Protein AF-A0A6G3MGX3-F1 (afdb_monomer_lite)

Sequence (139 aa):
MMELLVQVIFKYLIIVVGIIGSMQALEALKISLQLDGVMSKRMLLFDGLTFRTRTIALRSKQTDCYSCSRHFNISELSFQPTACERQYSNISLINSISVHKYLKFLTEKTPHVLIDVRVHPQYNTAQFEHSISLLLIFI

Radius of gyration: 23.62 Å; chains: 1; bounding box: 57×50×52 Å

pLDDT: mean 82.28, std 15.96, range [41.19, 98.12]

Organism: Henneguya salminicola (NCBI:txid69463)

Foldseek 3Di:
DVVVVVVVVVVLVVVVVVVVVVVVVVLVVCVVVVHPDRLPQWDWDADSVVRDIDIDGHDDDDCPDQPPHPPHDPVPPDPPPPPVPPVPPPPPPVDDDDPVVVVVCVVVVPDDAAEDQDDPVVCVVDHDPRYDYDHPPDD

InterPro domains:
  IPR035985 Ubiquitin-activating enzyme-like [SSF69572] (6-136)

Structure (mmCIF, N/CA/C/O backbone):
data_AF-A0A6G3MGX3-F1
#
_entry.id   AF-A0A6G3MGX3-F1
#
loop_
_atom_site.group_PDB
_atom_site.id
_atom_site.type_symbol
_atom_site.label_atom_id
_atom_site.label_alt_id
_atom_site.label_comp_id
_atom_site.label_asym_id
_atom_site.label_entity_id
_atom_site.label_seq_id
_atom_site.pdbx_PDB_ins_code
_atom_site.Cartn_x
_atom_site.Cartn_y
_atom_site.Cartn_z
_atom_site.occupancy
_atom_site.B_iso_or_equiv
_atom_site.auth_seq_id
_atom_site.auth_comp_id
_atom_site.auth_asym_id
_atom_site.auth_atom_id
_atom_site.pdbx_PDB_model_num
ATOM 1 N N . MET A 1 1 ? -15.567 -27.259 9.288 1.00 58.06 1 MET A N 1
ATOM 2 C CA . MET A 1 1 ? -15.223 -27.183 7.846 1.00 58.06 1 MET A CA 1
ATOM 3 C C . MET A 1 1 ? -14.897 -25.751 7.426 1.00 58.06 1 MET A C 1
ATOM 5 O O . MET A 1 1 ? -13.826 -25.536 6.880 1.00 58.06 1 MET A O 1
ATOM 9 N N . MET A 1 2 ? -15.755 -24.774 7.747 1.00 58.59 2 MET A N 1
ATOM 10 C CA . MET A 1 2 ? -15.543 -23.357 7.409 1.00 58.59 2 MET A CA 1
ATOM 11 C C . MET A 1 2 ? -14.299 -22.739 8.079 1.00 58.59 2 MET A C 1
ATOM 13 O O . MET A 1 2 ? -13.534 -22.057 7.410 1.00 58.59 2 MET A O 1
ATOM 17 N N . GLU A 1 3 ? -14.011 -23.062 9.345 1.00 64.69 3 GLU A N 1
ATOM 18 C CA . GLU A 1 3 ? -12.796 -22.560 10.017 1.00 64.69 3 GLU A CA 1
ATOM 19 C C . GLU A 1 3 ? -11.490 -23.071 9.402 1.00 64.69 3 GLU A C 1
ATOM 21 O O . GLU A 1 3 ? -10.539 -22.311 9.238 1.00 64.69 3 GLU A O 1
ATOM 26 N N . LEU A 1 4 ? -11.449 -24.346 9.007 1.00 64.94 4 LEU A N 1
ATOM 27 C CA . LEU A 1 4 ? -10.277 -24.929 8.357 1.00 64.94 4 LEU A CA 1
ATOM 28 C C . LEU A 1 4 ? -10.036 -24.275 6.988 1.00 64.94 4 LEU A C 1
ATOM 30 O O . LEU A 1 4 ? -8.898 -23.998 6.626 1.00 64.94 4 LEU A O 1
ATOM 34 N N . LEU A 1 5 ? -11.113 -23.973 6.254 1.00 65.94 5 LEU A N 1
ATOM 35 C CA . LEU A 1 5 ? -11.051 -23.267 4.977 1.00 65.94 5 LEU A CA 1
ATOM 36 C C . LEU A 1 5 ? -10.483 -21.851 5.154 1.00 65.94 5 LEU A C 1
ATOM 38 O O . LEU A 1 5 ? -9.564 -21.468 4.436 1.00 65.94 5 LEU A O 1
ATOM 42 N N . VAL A 1 6 ? -10.969 -21.102 6.149 1.00 69.19 6 VAL A N 1
ATOM 43 C CA . VAL A 1 6 ? -10.470 -19.756 6.473 1.00 69.19 6 VAL A CA 1
ATOM 44 C C . VAL A 1 6 ? -8.993 -19.806 6.876 1.00 69.19 6 VAL A C 1
ATOM 46 O O . VAL A 1 6 ? -8.189 -19.041 6.349 1.00 69.19 6 VAL A O 1
ATOM 49 N N . GLN A 1 7 ? -8.593 -20.754 7.726 1.00 64.62 7 GLN A N 1
ATOM 50 C CA . GLN A 1 7 ? -7.190 -20.926 8.120 1.00 64.62 7 GLN A CA 1
ATOM 51 C C . GLN A 1 7 ? -6.273 -21.257 6.933 1.00 64.62 7 GLN A C 1
ATOM 53 O O . GLN A 1 7 ? -5.152 -20.750 6.859 1.00 64.62 7 GLN A O 1
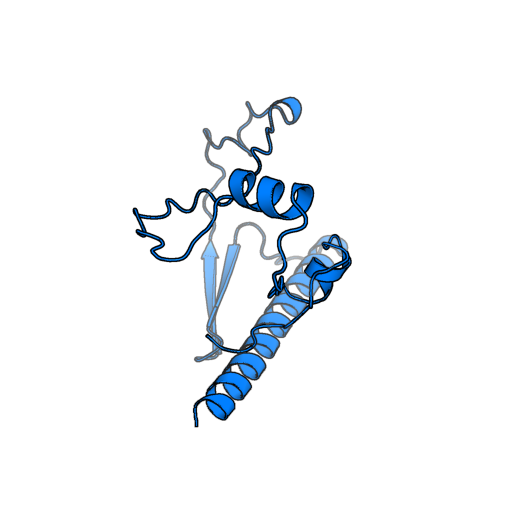ATOM 58 N N . VAL A 1 8 ? -6.731 -22.092 5.997 1.00 67.19 8 VAL A N 1
ATOM 59 C CA . VAL A 1 8 ? -5.977 -22.429 4.780 1.00 67.19 8 VAL A CA 1
ATOM 60 C C . VAL A 1 8 ? -5.868 -21.218 3.851 1.00 67.19 8 VAL A C 1
ATOM 62 O O . VAL A 1 8 ? -4.773 -20.933 3.366 1.00 67.19 8 VAL A O 1
ATOM 65 N N . ILE A 1 9 ? -6.952 -20.460 3.660 1.00 72.12 9 ILE A N 1
ATOM 66 C CA . ILE A 1 9 ? -6.965 -19.244 2.832 1.00 72.12 9 ILE A CA 1
ATOM 67 C C . ILE A 1 9 ? -6.008 -18.186 3.396 1.00 72.12 9 ILE A C 1
ATOM 69 O O . ILE A 1 9 ? -5.188 -17.647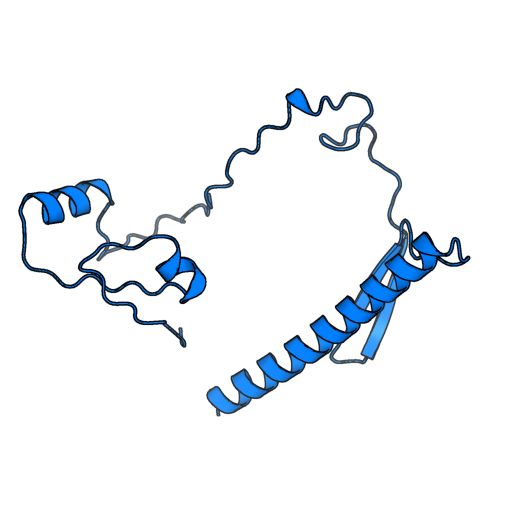 2.652 1.00 72.12 9 ILE A O 1
ATOM 73 N N . PHE A 1 10 ? -6.052 -17.922 4.707 1.00 72.75 10 PHE A N 1
ATOM 74 C CA . PHE A 1 10 ? -5.149 -16.956 5.342 1.00 72.75 10 PHE A CA 1
ATOM 75 C C . PHE A 1 10 ? -3.680 -17.370 5.216 1.00 72.75 10 PHE A C 1
ATOM 77 O O . PHE A 1 10 ? -2.840 -16.533 4.888 1.00 72.75 10 PHE A O 1
ATOM 84 N N . LYS A 1 11 ? -3.357 -18.659 5.396 1.00 71.69 11 LYS A N 1
ATOM 85 C CA . LYS A 1 11 ? -1.993 -19.169 5.171 1.00 71.69 11 LYS A CA 1
ATOM 86 C C . LYS A 1 11 ? -1.531 -18.946 3.733 1.00 71.69 11 LYS A C 1
ATOM 88 O O . LYS A 1 11 ? -0.401 -18.518 3.518 1.00 71.69 11 LYS A O 1
ATOM 93 N N . TYR A 1 12 ? -2.403 -19.197 2.760 1.00 75.12 12 TYR A N 1
ATOM 94 C CA . TYR A 1 12 ? -2.078 -19.022 1.347 1.00 75.12 12 TYR A CA 1
ATOM 95 C C . TYR A 1 12 ? -1.825 -17.550 0.995 1.00 75.12 12 TYR A C 1
ATOM 97 O O . TYR A 1 12 ? -0.855 -17.229 0.309 1.00 75.12 12 TYR A O 1
ATOM 105 N N . LEU A 1 13 ? -2.649 -16.642 1.525 1.00 79.88 13 LEU A N 1
ATOM 106 C CA . LEU A 1 13 ? -2.515 -15.206 1.286 1.00 79.88 13 LEU A CA 1
ATOM 107 C C . LEU A 1 13 ? -1.210 -14.643 1.866 1.00 79.88 13 LEU A C 1
ATOM 109 O O . LEU A 1 13 ? -0.531 -13.876 1.186 1.00 79.88 13 LEU A O 1
ATOM 113 N N . ILE A 1 14 ? -0.824 -15.055 3.079 1.00 86.56 14 ILE A N 1
ATOM 114 C CA . ILE A 1 14 ? 0.436 -14.624 3.712 1.00 86.56 14 ILE A CA 1
ATOM 115 C C . ILE A 1 14 ? 1.639 -14.984 2.832 1.00 86.56 14 ILE A C 1
ATOM 117 O O . ILE A 1 14 ? 2.535 -14.162 2.646 1.00 86.56 14 ILE A O 1
ATOM 121 N N . ILE A 1 15 ? 1.644 -16.186 2.251 1.00 88.75 15 ILE A N 1
ATOM 122 C CA . ILE A 1 15 ? 2.733 -16.646 1.382 1.00 88.75 15 ILE A CA 1
ATOM 123 C C . ILE A 1 15 ? 2.802 -15.798 0.110 1.00 88.75 15 ILE A C 1
ATOM 125 O O . ILE A 1 15 ? 3.875 -15.316 -0.247 1.00 88.75 15 ILE A O 1
ATOM 129 N N . VAL A 1 16 ? 1.664 -15.572 -0.554 1.00 91.69 16 VAL A N 1
ATOM 130 C CA . VAL A 1 16 ? 1.608 -14.758 -1.779 1.00 91.69 16 VAL A CA 1
ATOM 131 C C . VAL A 1 16 ? 2.094 -13.332 -1.509 1.00 91.69 16 VAL A C 1
ATOM 133 O O . VAL A 1 16 ? 2.917 -12.817 -2.264 1.00 91.69 16 VAL A O 1
ATOM 136 N N . VAL A 1 17 ? 1.653 -12.712 -0.412 1.00 92.50 17 VAL A N 1
ATOM 137 C CA . VAL A 1 17 ? 2.109 -11.369 -0.019 1.00 92.50 17 VAL A CA 1
ATOM 138 C C . VAL A 1 17 ? 3.613 -11.360 0.273 1.00 92.50 17 VAL A C 1
ATOM 140 O O . VAL A 1 17 ? 4.305 -10.440 -0.161 1.00 92.50 17 VAL A O 1
ATOM 143 N N . GLY A 1 18 ? 4.143 -12.397 0.930 1.00 93.69 18 GLY A N 1
ATOM 144 C CA . GLY A 1 18 ? 5.580 -12.553 1.170 1.00 93.69 18 GLY A CA 1
ATOM 145 C C . GLY A 1 18 ? 6.398 -12.618 -0.122 1.00 93.69 18 GLY A C 1
ATOM 146 O O . GLY A 1 18 ? 7.386 -11.900 -0.256 1.00 93.69 18 GLY A O 1
ATOM 147 N N . ILE A 1 19 ? 5.949 -13.405 -1.106 1.00 95.19 19 ILE A N 1
ATOM 148 C CA . ILE A 1 19 ? 6.589 -13.509 -2.428 1.00 95.19 19 ILE A CA 1
ATOM 149 C C . ILE A 1 19 ? 6.633 -12.140 -3.118 1.00 95.19 19 ILE A C 1
ATOM 151 O O . ILE A 1 19 ? 7.691 -11.721 -3.593 1.00 95.19 19 ILE A O 1
ATOM 155 N N . ILE A 1 20 ? 5.508 -11.418 -3.142 1.00 95.75 20 ILE A N 1
ATOM 156 C CA . ILE A 1 20 ? 5.438 -10.078 -3.741 1.00 95.75 20 ILE A CA 1
ATOM 157 C C . ILE A 1 20 ? 6.361 -9.097 -3.008 1.00 95.75 20 ILE A C 1
ATOM 159 O O . ILE A 1 20 ? 7.086 -8.347 -3.661 1.00 95.75 20 ILE A O 1
ATOM 163 N N . GLY A 1 21 ? 6.399 -9.134 -1.674 1.00 96.50 21 GLY A N 1
ATOM 164 C CA . GLY A 1 21 ? 7.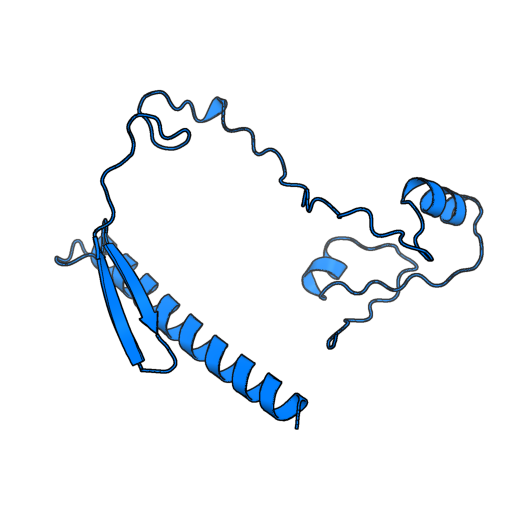292 -8.295 -0.872 1.00 96.50 21 GLY A CA 1
ATOM 165 C C . GLY A 1 21 ? 8.773 -8.555 -1.161 1.00 96.50 21 GLY A C 1
ATOM 166 O O . GLY A 1 21 ? 9.549 -7.616 -1.335 1.00 96.50 21 GLY A O 1
ATOM 167 N N . SER A 1 22 ? 9.173 -9.822 -1.303 1.00 97.69 22 SER A N 1
ATOM 168 C CA . SER A 1 22 ? 10.540 -10.176 -1.704 1.00 97.69 22 SER A CA 1
ATOM 169 C C . SER A 1 22 ? 10.881 -9.681 -3.113 1.00 97.69 22 SER A C 1
ATOM 171 O O . SER A 1 22 ? 11.977 -9.166 -3.328 1.00 97.69 22 SER A O 1
ATOM 173 N N . MET A 1 23 ? 9.945 -9.772 -4.065 1.00 96.69 23 MET A N 1
ATOM 174 C CA . MET A 1 23 ? 10.132 -9.210 -5.410 1.00 96.69 23 MET A CA 1
ATOM 175 C C . MET A 1 23 ? 10.289 -7.683 -5.367 1.00 96.69 23 MET A C 1
ATOM 177 O O . MET A 1 23 ? 11.164 -7.142 -6.037 1.00 96.69 23 MET A O 1
ATOM 181 N N . GLN A 1 24 ? 9.505 -6.981 -4.542 1.00 97.00 24 GLN A N 1
ATOM 182 C CA . GLN A 1 24 ? 9.637 -5.531 -4.351 1.00 97.00 24 GLN A CA 1
ATOM 183 C C . GLN A 1 24 ? 11.001 -5.148 -3.763 1.00 97.00 24 GLN A C 1
ATOM 185 O O . GLN A 1 24 ? 11.643 -4.222 -4.262 1.00 97.00 24 GLN A O 1
ATOM 190 N N . ALA A 1 25 ? 11.471 -5.876 -2.746 1.00 97.94 25 ALA A N 1
ATOM 191 C CA . ALA A 1 25 ? 12.792 -5.662 -2.156 1.00 97.94 25 ALA A CA 1
ATOM 192 C C . ALA A 1 25 ? 13.918 -5.878 -3.182 1.00 97.94 25 ALA A C 1
ATOM 194 O O . ALA A 1 25 ? 14.868 -5.096 -3.236 1.00 97.94 25 ALA A O 1
ATOM 195 N N . LEU A 1 26 ? 13.785 -6.892 -4.043 1.00 97.56 26 LEU A N 1
ATOM 196 C CA . LEU A 1 26 ? 14.735 -7.144 -5.123 1.00 97.56 26 LEU A CA 1
ATOM 197 C C . LEU A 1 26 ? 14.768 -5.997 -6.144 1.00 97.56 26 LEU A C 1
ATOM 199 O O . LEU A 1 26 ? 15.849 -5.588 -6.562 1.00 97.56 26 LEU A O 1
ATOM 203 N N . GLU A 1 27 ? 13.618 -5.443 -6.536 1.00 97.88 27 GLU A N 1
ATOM 204 C CA . GLU A 1 27 ? 13.588 -4.279 -7.432 1.00 97.88 27 GLU A CA 1
ATOM 205 C C . GLU A 1 27 ? 14.230 -3.044 -6.790 1.00 97.88 27 GLU A C 1
ATOM 207 O O . GLU A 1 27 ? 15.000 -2.348 -7.453 1.00 97.88 27 GLU A O 1
ATOM 212 N N . ALA A 1 28 ? 13.978 -2.798 -5.499 1.00 97.75 28 ALA A N 1
ATOM 213 C CA . ALA A 1 28 ? 14.616 -1.707 -4.764 1.00 97.75 28 ALA A CA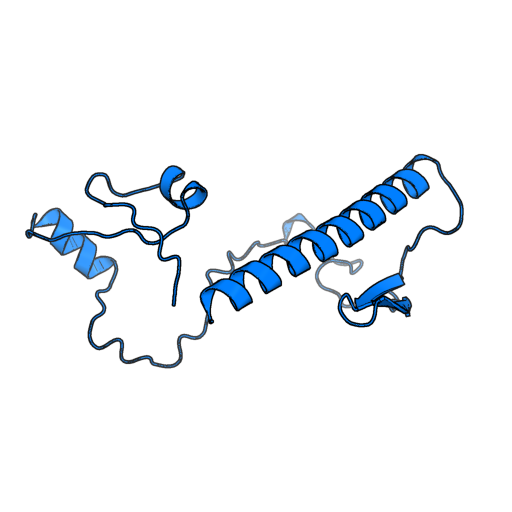 1
ATOM 214 C C . ALA A 1 28 ? 16.145 -1.857 -4.745 1.00 97.75 28 ALA A C 1
ATOM 216 O O . ALA A 1 28 ? 16.869 -0.891 -4.990 1.00 97.75 28 ALA A O 1
ATOM 217 N N . LEU A 1 29 ? 16.637 -3.081 -4.535 1.00 98.12 29 LEU A N 1
ATOM 218 C CA . LEU A 1 29 ? 18.063 -3.388 -4.568 1.00 98.12 29 LEU A CA 1
ATOM 219 C C . LEU A 1 29 ? 18.657 -3.193 -5.969 1.00 98.12 29 LEU A C 1
ATOM 221 O O . LEU A 1 29 ? 19.696 -2.548 -6.094 1.00 98.12 29 LEU A O 1
ATOM 225 N N . LYS A 1 30 ? 17.986 -3.666 -7.030 1.00 97.94 30 LYS A N 1
ATOM 226 C CA . LYS A 1 30 ? 18.436 -3.432 -8.414 1.00 97.94 30 LYS A CA 1
ATOM 227 C C . LYS A 1 30 ? 18.539 -1.945 -8.741 1.00 97.94 30 LYS A C 1
ATOM 229 O O . LYS A 1 30 ? 19.521 -1.535 -9.347 1.00 97.94 30 LYS A O 1
ATOM 234 N N . ILE A 1 31 ? 17.569 -1.137 -8.311 1.00 98.00 31 ILE A N 1
ATOM 235 C CA . ILE A 1 31 ? 17.600 0.320 -8.504 1.00 98.00 31 ILE A CA 1
ATOM 236 C C . ILE A 1 31 ? 18.765 0.943 -7.728 1.00 98.00 31 ILE A C 1
ATOM 238 O O . ILE A 1 31 ? 19.534 1.713 -8.298 1.00 98.00 31 ILE A O 1
ATOM 242 N N . SER A 1 32 ? 18.922 0.591 -6.447 1.00 97.88 32 SER A N 1
ATOM 243 C CA . SER A 1 32 ? 19.972 1.146 -5.585 1.00 97.88 32 SER A CA 1
ATOM 244 C C . SER A 1 32 ? 21.380 0.816 -6.079 1.00 97.88 32 SER A C 1
ATOM 246 O O . SER A 1 32 ? 22.286 1.629 -5.923 1.00 97.88 32 SER A O 1
ATOM 248 N N . LEU A 1 33 ? 21.562 -0.372 -6.654 1.00 98.12 33 LEU A N 1
ATOM 249 C CA . LEU A 1 33 ? 22.836 -0.845 -7.190 1.00 98.12 33 LEU A CA 1
ATOM 250 C C . LEU A 1 33 ? 23.017 -0.526 -8.682 1.00 98.12 33 LEU A C 1
ATOM 252 O O . LEU A 1 33 ? 24.016 -0.938 -9.261 1.00 98.12 33 LEU A O 1
ATOM 256 N N . GLN A 1 34 ? 22.071 0.189 -9.303 1.00 96.69 34 GLN A N 1
ATOM 257 C CA . GLN A 1 34 ? 22.083 0.529 -10.732 1.00 96.69 34 GLN A CA 1
ATOM 258 C C . GLN A 1 34 ? 22.245 -0.698 -11.648 1.00 96.69 34 GLN A C 1
ATOM 260 O O . GLN A 1 34 ? 22.926 -0.646 -12.669 1.00 96.69 34 GLN A O 1
ATOM 265 N N . LEU A 1 35 ? 21.619 -1.816 -11.277 1.00 97.25 35 LEU A N 1
ATOM 266 C CA . LEU A 1 35 ? 21.639 -3.043 -12.067 1.00 97.25 35 LEU A CA 1
ATOM 267 C C . LEU A 1 35 ? 20.679 -2.951 -13.255 1.00 97.25 35 LEU A C 1
ATOM 269 O O . LEU A 1 35 ? 19.615 -2.330 -13.184 1.00 97.25 35 LEU A O 1
ATOM 273 N N . ASP A 1 36 ? 21.018 -3.663 -14.324 1.00 94.56 36 ASP A N 1
ATOM 274 C CA . ASP A 1 36 ? 20.138 -3.821 -15.475 1.00 94.56 36 ASP A CA 1
ATOM 275 C C . ASP A 1 36 ? 18.878 -4.642 -15.145 1.00 94.56 36 ASP A C 1
ATOM 277 O O . ASP A 1 36 ? 18.776 -5.366 -14.151 1.00 94.56 36 ASP A O 1
ATOM 281 N N . GLY A 1 37 ? 17.873 -4.547 -16.020 1.00 91.88 37 GLY A N 1
ATOM 282 C CA . GLY A 1 37 ? 16.689 -5.406 -15.951 1.00 91.88 37 GLY A CA 1
ATOM 283 C C . GLY A 1 37 ? 15.664 -5.033 -14.871 1.00 91.88 37 GLY A C 1
ATOM 284 O O . GLY A 1 37 ? 14.785 -5.843 -14.562 1.00 91.88 37 GLY A O 1
ATOM 285 N N . VAL A 1 38 ? 15.714 -3.820 -14.311 1.00 95.62 38 VAL A N 1
ATOM 286 C CA . VAL A 1 38 ? 14.664 -3.273 -13.424 1.00 95.62 38 VAL A CA 1
ATOM 287 C C . VAL A 1 38 ? 13.288 -3.352 -14.097 1.00 95.62 38 VAL A C 1
ATOM 289 O O . VAL A 1 38 ? 13.123 -2.980 -15.262 1.00 95.62 38 VAL A O 1
ATOM 292 N N . MET A 1 39 ? 12.260 -3.809 -13.379 1.00 94.31 39 MET A N 1
ATOM 293 C CA . MET A 1 39 ? 10.874 -3.963 -13.859 1.00 94.31 39 MET A CA 1
ATOM 294 C C . MET A 1 39 ? 10.111 -2.630 -13.990 1.00 94.31 39 MET A C 1
ATOM 296 O O . MET A 1 39 ? 8.888 -2.585 -13.889 1.00 94.31 39 MET A O 1
ATOM 300 N N . SER A 1 40 ? 10.812 -1.531 -14.277 1.00 92.81 40 SER A N 1
ATOM 301 C CA . SER A 1 40 ? 10.183 -0.232 -14.516 1.00 92.81 40 SER A CA 1
ATOM 302 C C . SER A 1 40 ? 9.248 -0.291 -15.728 1.00 92.81 40 SER A C 1
ATOM 304 O O . SER A 1 40 ? 9.525 -0.990 -16.707 1.00 92.81 40 SER A O 1
ATOM 306 N N . LYS A 1 41 ? 8.122 0.434 -15.651 1.00 93.25 41 LYS A N 1
ATOM 307 C CA . LYS A 1 41 ? 7.042 0.458 -16.661 1.00 93.25 41 LYS A CA 1
ATOM 308 C C . LYS A 1 41 ? 6.479 -0.928 -17.015 1.00 93.25 41 LYS A C 1
ATOM 310 O O . LYS A 1 41 ? 5.951 -1.123 -18.108 1.00 93.25 41 LYS A O 1
ATOM 315 N N . ARG A 1 42 ? 6.573 -1.895 -16.104 1.00 95.38 42 ARG A N 1
ATOM 316 C CA . ARG A 1 42 ? 6.005 -3.235 -16.262 1.00 95.38 42 ARG A CA 1
ATOM 317 C C . ARG A 1 42 ? 5.156 -3.566 -15.039 1.00 95.38 42 ARG A C 1
ATOM 319 O O . ARG A 1 42 ? 5.510 -3.216 -13.921 1.00 95.38 42 ARG A O 1
ATOM 326 N N . MET A 1 43 ? 4.026 -4.223 -15.265 1.00 96.19 43 MET A N 1
ATOM 327 C CA . MET A 1 43 ? 3.169 -4.776 -14.223 1.00 96.19 43 MET A CA 1
ATOM 328 C C . MET A 1 43 ? 3.356 -6.287 -14.208 1.00 96.19 43 MET A C 1
ATOM 330 O O . MET A 1 43 ? 3.075 -6.956 -15.204 1.00 96.19 43 MET A O 1
ATOM 334 N N . LEU A 1 44 ? 3.843 -6.810 -13.086 1.00 96.44 44 LEU A N 1
ATOM 335 C CA . LEU A 1 44 ? 3.924 -8.242 -12.841 1.00 96.44 44 LEU A CA 1
ATOM 336 C C . LEU A 1 44 ? 2.622 -8.706 -12.185 1.00 96.44 44 LEU A C 1
ATOM 338 O O . LEU A 1 44 ? 2.244 -8.216 -11.125 1.00 96.44 44 LEU A O 1
ATOM 342 N N . LEU A 1 45 ? 1.956 -9.664 -12.814 1.00 96.38 45 LEU A N 1
ATOM 343 C CA . LEU A 1 45 ? 0.845 -10.408 -12.242 1.00 96.38 45 LEU A CA 1
ATOM 344 C C . LEU A 1 45 ? 1.367 -11.772 -11.804 1.00 96.38 45 LEU A C 1
ATOM 346 O O . LEU A 1 45 ? 1.995 -12.472 -12.600 1.00 96.38 45 LEU A O 1
ATOM 350 N N . PHE A 1 46 ? 1.087 -12.146 -10.562 1.00 95.06 46 PHE A N 1
ATOM 351 C CA . PHE A 1 46 ? 1.419 -13.453 -10.012 1.00 95.06 46 PHE A CA 1
ATOM 352 C C . PHE A 1 46 ? 0.132 -14.180 -9.624 1.00 95.06 46 PHE A C 1
ATOM 354 O O . PHE A 1 46 ? -0.628 -13.711 -8.779 1.00 95.06 46 PHE A O 1
ATOM 361 N N . ASP A 1 47 ? -0.112 -15.317 -10.267 1.00 92.81 47 ASP A N 1
ATOM 362 C CA . ASP A 1 47 ? -1.175 -16.247 -9.912 1.00 92.81 47 ASP A CA 1
ATOM 363 C C . ASP A 1 47 ? -0.623 -17.243 -8.891 1.00 92.81 47 ASP A C 1
ATOM 365 O O . ASP A 1 47 ? 0.122 -18.160 -9.241 1.00 92.81 47 ASP A O 1
ATOM 369 N N . GLY A 1 48 ? -0.990 -17.051 -7.624 1.00 89.25 48 GLY A N 1
ATOM 370 C CA . GLY A 1 48 ? -0.547 -17.913 -6.533 1.00 89.25 48 GLY A CA 1
ATOM 371 C C . GLY A 1 48 ? -1.090 -19.341 -6.607 1.00 89.25 48 GLY A C 1
ATOM 372 O O . GLY A 1 48 ? -0.453 -20.231 -6.060 1.00 89.25 48 GLY A O 1
ATOM 373 N N . LEU A 1 49 ? -2.220 -19.576 -7.287 1.00 88.31 49 LEU A N 1
ATOM 374 C CA . LEU A 1 49 ? -2.845 -20.898 -7.381 1.00 88.31 49 LEU A CA 1
ATOM 375 C C . LEU A 1 49 ? -2.159 -21.767 -8.438 1.00 88.31 49 LEU A C 1
ATOM 377 O O . LEU A 1 49 ? -1.873 -22.936 -8.192 1.00 88.31 49 LEU A O 1
ATOM 381 N N . THR A 1 50 ? -1.902 -21.203 -9.621 1.00 94.12 50 THR A N 1
ATOM 382 C CA . THR A 1 50 ? -1.251 -21.936 -10.724 1.00 94.12 50 THR A CA 1
ATOM 383 C C . THR A 1 50 ? 0.258 -21.711 -10.802 1.00 94.12 50 THR A C 1
ATOM 385 O O . THR A 1 50 ? 0.923 -22.296 -11.657 1.00 94.12 50 THR A O 1
ATOM 388 N N . PHE A 1 51 ? 0.798 -20.867 -9.919 1.00 91.75 51 PHE A N 1
ATOM 389 C CA . PHE A 1 51 ? 2.198 -20.440 -9.883 1.00 91.75 51 PHE A CA 1
ATOM 390 C C . PHE A 1 51 ? 2.680 -19.813 -11.203 1.00 91.75 51 PHE A C 1
ATOM 392 O O . PHE A 1 51 ? 3.837 -19.943 -11.605 1.00 91.75 51 PHE A O 1
ATOM 399 N N . ARG A 1 52 ? 1.776 -19.136 -11.919 1.00 95.88 52 ARG A N 1
ATOM 400 C CA . ARG A 1 52 ? 2.071 -18.494 -13.205 1.00 95.88 52 ARG A CA 1
ATOM 401 C C . ARG A 1 52 ? 2.332 -17.011 -13.023 1.00 95.88 52 ARG A C 1
ATOM 403 O O . ARG A 1 52 ? 1.653 -16.331 -12.259 1.00 95.88 52 ARG A O 1
ATOM 410 N N . THR A 1 53 ? 3.275 -16.491 -13.798 1.00 96.19 53 THR A N 1
ATOM 411 C CA . THR A 1 53 ? 3.544 -15.057 -13.880 1.00 96.19 53 THR A CA 1
ATOM 412 C C . THR A 1 53 ? 3.184 -14.517 -15.255 1.00 96.19 53 THR A C 1
ATOM 414 O O . THR A 1 53 ? 3.315 -15.194 -16.278 1.00 96.19 53 THR A O 1
ATOM 417 N N . ARG A 1 54 ? 2.709 -13.274 -15.290 1.00 97.19 54 ARG A N 1
ATOM 418 C CA . ARG A 1 54 ? 2.526 -12.509 -16.524 1.00 97.19 54 ARG A CA 1
ATOM 419 C C . ARG A 1 54 ? 3.098 -11.121 -16.337 1.00 97.19 54 ARG A C 1
ATOM 421 O O . ARG A 1 54 ? 2.800 -10.458 -15.352 1.00 97.19 54 ARG A O 1
ATOM 428 N N . THR A 1 55 ? 3.867 -10.672 -17.316 1.00 96.94 55 THR A N 1
ATOM 429 C CA . THR A 1 55 ? 4.431 -9.325 -17.327 1.00 96.94 55 THR A CA 1
ATOM 430 C C . THR A 1 55 ? 3.753 -8.525 -18.420 1.00 96.94 55 THR A C 1
ATOM 432 O O . THR A 1 55 ? 3.826 -8.884 -19.593 1.00 96.94 55 THR A O 1
ATOM 435 N N . ILE A 1 56 ? 3.095 -7.439 -18.033 1.00 97.44 56 ILE A N 1
ATOM 436 C CA . ILE A 1 56 ? 2.378 -6.551 -18.946 1.00 97.44 56 ILE A CA 1
ATOM 437 C C . ILE A 1 56 ? 3.138 -5.230 -19.017 1.00 97.44 56 ILE A C 1
ATOM 439 O O . ILE A 1 56 ? 3.479 -4.647 -17.988 1.00 97.44 56 ILE A O 1
ATOM 443 N N . ALA A 1 57 ? 3.418 -4.747 -20.226 1.00 96.44 57 ALA A N 1
ATOM 444 C CA . ALA A 1 57 ? 3.991 -3.419 -20.407 1.00 96.44 57 ALA A CA 1
ATOM 445 C C . ALA A 1 57 ? 2.953 -2.351 -20.034 1.00 96.44 57 ALA A C 1
ATOM 447 O O . ALA A 1 57 ? 1.825 -2.366 -20.527 1.00 96.44 57 ALA A O 1
ATOM 448 N N . LEU A 1 58 ? 3.331 -1.418 -19.163 1.00 94.62 58 LEU A N 1
ATOM 449 C CA . LEU A 1 58 ? 2.494 -0.270 -18.844 1.00 94.62 58 LEU A CA 1
ATOM 450 C C . LEU A 1 58 ? 2.571 0.741 -19.985 1.00 94.62 58 LEU A C 1
ATOM 452 O O . LEU A 1 58 ? 3.646 1.030 -20.515 1.00 94.62 58 LEU A O 1
ATOM 456 N N . ARG A 1 59 ? 1.416 1.314 -20.333 1.00 91.88 59 ARG A N 1
ATOM 457 C CA . ARG A 1 59 ? 1.347 2.436 -21.272 1.00 91.88 59 ARG A CA 1
ATOM 458 C C . ARG A 1 59 ? 2.183 3.619 -20.781 1.00 91.88 59 ARG A C 1
ATOM 460 O O . ARG A 1 59 ? 2.468 3.764 -19.590 1.00 91.88 59 ARG A O 1
ATOM 467 N N . SER A 1 60 ? 2.519 4.514 -21.701 1.00 89.75 60 SER A N 1
ATOM 468 C CA . SER A 1 60 ? 3.079 5.810 -21.340 1.00 89.75 60 SER A CA 1
ATOM 469 C C . SER A 1 60 ? 2.104 6.622 -20.475 1.00 89.75 60 SER A C 1
ATOM 471 O O . SER A 1 60 ? 0.888 6.387 -20.427 1.00 89.75 60 SER A O 1
ATOM 473 N N . LYS A 1 61 ? 2.674 7.600 -19.768 1.00 88.38 61 LYS A N 1
ATOM 474 C CA . LYS A 1 61 ? 1.925 8.622 -19.041 1.00 88.38 61 LYS A CA 1
ATOM 475 C C . LYS A 1 61 ? 0.861 9.245 -19.956 1.00 88.38 61 LYS A C 1
ATOM 477 O O . LYS A 1 61 ? 1.142 9.584 -21.101 1.00 88.38 61 LYS A O 1
ATOM 482 N N . GLN A 1 62 ? -0.334 9.433 -19.405 1.00 88.88 62 GLN A N 1
ATOM 483 C CA . GLN A 1 62 ? -1.415 10.186 -20.042 1.00 88.88 62 GLN A CA 1
ATOM 484 C C . GLN A 1 62 ? -1.110 11.686 -19.987 1.00 88.88 62 GLN A C 1
ATOM 486 O O . GLN A 1 62 ? -0.627 12.189 -18.967 1.00 88.88 62 GLN A O 1
ATOM 491 N N . THR A 1 63 ? -1.374 12.399 -21.080 1.00 86.81 63 THR A N 1
ATOM 492 C CA . THR A 1 63 ? -1.126 13.846 -21.186 1.00 86.81 63 THR A CA 1
ATOM 493 C C . THR A 1 63 ? -2.019 14.657 -20.256 1.00 86.81 63 THR A C 1
ATOM 495 O O . THR A 1 63 ? -1.579 15.666 -19.720 1.00 86.81 63 THR A O 1
ATOM 498 N N . ASP A 1 64 ? -3.228 14.164 -20.026 1.00 86.12 64 ASP A N 1
ATOM 499 C CA . ASP A 1 64 ? -4.319 14.723 -19.230 1.00 86.12 64 ASP A CA 1
ATOM 500 C C . ASP A 1 64 ? -4.422 14.107 -17.822 1.00 86.12 64 ASP A C 1
ATOM 502 O O . ASP A 1 64 ? -5.379 14.356 -17.095 1.00 86.12 64 ASP A O 1
ATOM 506 N N . CYS A 1 65 ? -3.441 13.302 -17.398 1.00 84.12 65 CYS A N 1
ATOM 507 C CA . CYS A 1 65 ? -3.469 12.696 -16.068 1.00 84.12 65 CYS A CA 1
ATOM 508 C C . CYS A 1 65 ? -3.388 13.767 -14.973 1.00 84.12 65 CYS A C 1
ATOM 510 O O . CYS A 1 65 ? -2.364 14.437 -14.848 1.00 84.12 65 CYS A O 1
ATOM 512 N N . TYR A 1 66 ? -4.415 13.858 -14.129 1.00 80.06 66 TYR A N 1
ATOM 513 C CA . TYR A 1 66 ? -4.472 14.826 -13.032 1.00 80.06 66 TYR A CA 1
ATOM 514 C C . TYR A 1 66 ? -3.197 14.841 -12.171 1.00 80.06 66 TYR A C 1
ATOM 516 O O . TYR A 1 66 ? -2.656 15.906 -11.923 1.00 80.06 66 TYR A O 1
ATOM 524 N N . SER A 1 67 ? -2.651 13.676 -11.798 1.00 80.00 67 SER A N 1
ATOM 525 C CA . SER A 1 67 ? -1.513 13.599 -10.864 1.00 80.00 67 SER A CA 1
ATOM 526 C C . SER A 1 67 ? -0.134 13.670 -11.510 1.00 80.00 67 SER A C 1
ATOM 528 O O . SER A 1 67 ? 0.814 14.121 -10.879 1.00 80.00 67 SER A O 1
ATOM 530 N N . CYS A 1 68 ? 0.031 13.146 -12.728 1.00 79.06 68 CYS A N 1
ATOM 531 C CA . CYS A 1 68 ? 1.355 13.066 -13.341 1.00 79.06 68 CYS A CA 1
ATOM 532 C C . CYS A 1 68 ? 1.512 13.904 -14.604 1.00 79.06 68 CYS A C 1
ATOM 534 O O . CYS A 1 68 ? 2.630 13.914 -15.105 1.00 79.06 68 CYS A O 1
ATOM 536 N N . SER A 1 69 ? 0.482 14.599 -15.122 1.00 80.75 69 SER A N 1
ATOM 537 C CA . SER A 1 69 ? 0.575 15.550 -16.255 1.00 80.75 69 SER A CA 1
ATOM 538 C C . SER A 1 69 ? 1.518 16.727 -15.968 1.00 80.75 69 SER A C 1
ATOM 540 O O . SER A 1 69 ? 1.911 16.971 -14.835 1.00 80.75 69 SER A O 1
ATOM 542 N N . ARG A 1 70 ? 1.966 17.440 -17.015 1.00 70.44 70 ARG A N 1
ATOM 543 C CA . ARG A 1 70 ? 2.888 18.589 -16.855 1.00 70.44 70 ARG A CA 1
ATOM 544 C C . ARG A 1 70 ? 2.239 19.804 -16.178 1.00 70.44 70 ARG A C 1
ATOM 546 O O . ARG A 1 70 ? 2.963 20.673 -15.721 1.00 70.44 70 ARG A O 1
ATOM 553 N N . HIS A 1 71 ? 0.910 19.856 -16.145 1.00 67.81 71 HIS A N 1
ATOM 554 C CA . HIS A 1 71 ? 0.139 20.964 -15.578 1.00 67.81 71 HIS A CA 1
ATOM 555 C C . HIS A 1 71 ? -0.207 20.739 -14.100 1.00 67.81 71 HIS A C 1
ATOM 557 O O . HIS A 1 71 ? -0.918 21.542 -13.512 1.00 67.81 71 HIS A O 1
ATOM 563 N N . PHE A 1 72 ? 0.275 19.646 -13.502 1.00 68.50 72 PHE A N 1
ATOM 564 C CA . PHE A 1 72 ? -0.005 19.323 -12.114 1.00 68.50 72 PHE A CA 1
ATOM 565 C C . PHE A 1 72 ? 0.775 20.233 -11.160 1.00 68.50 72 PHE A C 1
ATOM 567 O O . PHE A 1 72 ? 2.008 20.259 -11.185 1.00 68.50 72 PHE A O 1
ATOM 574 N N . ASN A 1 73 ? 0.052 20.933 -10.287 1.00 70.69 73 ASN A N 1
ATOM 575 C CA . ASN A 1 73 ? 0.620 21.662 -9.165 1.00 70.69 73 ASN A CA 1
ATOM 576 C C . ASN A 1 73 ? 0.377 20.866 -7.874 1.00 70.69 73 ASN A C 1
ATOM 578 O O . ASN A 1 73 ? -0.767 20.638 -7.488 1.00 70.69 73 ASN A O 1
ATOM 582 N N . ILE A 1 74 ? 1.448 20.448 -7.189 1.00 67.94 74 ILE A N 1
ATOM 583 C CA . ILE A 1 74 ? 1.364 19.691 -5.923 1.00 67.94 74 ILE A CA 1
ATOM 584 C C . ILE A 1 74 ? 0.549 20.455 -4.866 1.00 67.94 74 ILE A C 1
ATOM 586 O O . IL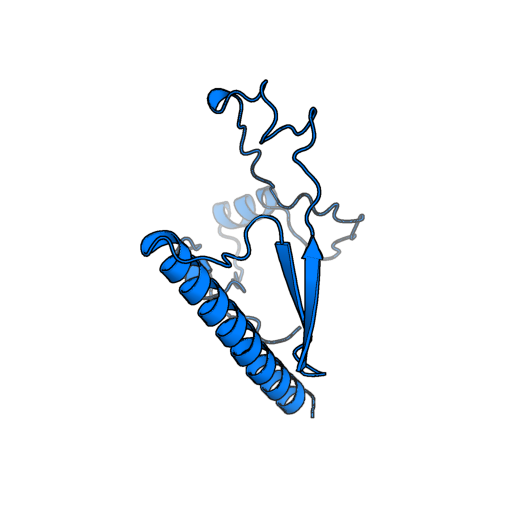E A 1 74 ? -0.110 19.835 -4.036 1.00 67.94 74 ILE A O 1
ATOM 590 N N . SER A 1 75 ? 0.536 21.789 -4.925 1.00 68.38 75 SER A N 1
ATOM 591 C CA . SER A 1 75 ? -0.249 22.645 -4.028 1.00 68.38 75 SER A CA 1
ATOM 592 C C . SER A 1 75 ? -1.768 22.524 -4.215 1.00 68.38 75 SER A C 1
ATOM 594 O O . SER A 1 75 ? -2.516 22.894 -3.317 1.00 68.38 75 SER A O 1
ATOM 596 N N . GLU A 1 76 ? -2.232 21.998 -5.350 1.00 66.88 76 GLU A N 1
ATOM 597 C CA . GLU A 1 76 ? -3.654 21.769 -5.653 1.00 66.88 76 GLU A CA 1
ATOM 598 C C . GLU A 1 76 ? -4.108 20.348 -5.292 1.00 66.88 76 GLU A C 1
ATOM 600 O O . GLU A 1 76 ? -5.265 19.983 -5.520 1.00 66.88 76 GLU A O 1
ATOM 605 N N . LEU A 1 77 ? -3.211 19.535 -4.720 1.00 63.09 77 LEU A N 1
ATOM 606 C CA . LEU A 1 77 ? -3.499 18.174 -4.296 1.00 63.09 77 LEU A CA 1
ATOM 607 C C . LEU A 1 77 ? -4.408 18.195 -3.062 1.00 63.09 77 LEU A C 1
ATOM 609 O O . LEU A 1 77 ? -3.966 18.075 -1.920 1.00 63.09 77 LEU A O 1
ATOM 613 N N . SER A 1 78 ? -5.709 18.345 -3.291 1.00 59.59 78 SER A N 1
ATOM 614 C CA . SER A 1 78 ? -6.691 18.106 -2.245 1.00 59.59 78 SER A CA 1
ATOM 615 C C . SER A 1 78 ? -6.776 16.598 -2.007 1.00 59.59 78 SER A C 1
ATOM 617 O O . SER A 1 78 ? -7.304 15.840 -2.819 1.00 59.59 78 SER A O 1
ATOM 619 N N . PHE A 1 79 ? -6.256 16.144 -0.866 1.00 51.81 79 PHE A N 1
ATOM 620 C CA . PHE A 1 79 ? -6.805 14.952 -0.238 1.00 51.81 79 PHE A CA 1
ATOM 621 C C . PHE A 1 79 ? -8.214 15.341 0.204 1.00 51.81 79 PHE A C 1
ATOM 623 O O . PHE A 1 79 ? -8.431 15.753 1.340 1.00 51.81 79 PHE A O 1
ATOM 630 N N . GLN A 1 80 ? -9.184 15.244 -0.709 1.00 54.00 80 GLN A N 1
ATOM 631 C CA . GLN A 1 80 ? -10.532 14.931 -0.269 1.00 54.00 80 GLN A CA 1
ATOM 632 C C . GLN A 1 80 ? -10.338 13.680 0.584 1.00 54.00 80 GLN A C 1
ATOM 634 O O . GLN A 1 80 ? -9.834 12.684 0.046 1.00 54.00 80 GLN A O 1
ATOM 639 N N . PRO A 1 81 ? -10.614 13.700 1.902 1.00 49.16 81 PRO A N 1
ATOM 640 C CA . PRO A 1 81 ? -10.777 12.443 2.580 1.00 49.16 81 PRO A CA 1
ATOM 641 C C . PRO A 1 81 ? -11.833 11.756 1.735 1.00 49.16 81 PRO A C 1
ATOM 643 O O . PRO A 1 81 ? -12.973 12.211 1.662 1.00 49.16 81 PRO A O 1
ATOM 646 N N . THR A 1 82 ? -11.461 10.677 1.059 1.00 48.84 82 THR A N 1
ATOM 647 C CA . THR A 1 82 ? -12.426 9.637 0.785 1.00 48.84 82 THR A CA 1
ATOM 648 C C . THR A 1 82 ? -12.831 9.152 2.174 1.00 48.84 82 THR A C 1
ATOM 650 O O . THR A 1 82 ? -12.419 8.089 2.634 1.00 48.84 82 THR A O 1
ATOM 653 N N . ALA A 1 83 ? -13.654 9.950 2.873 1.00 44.47 83 ALA A N 1
ATOM 654 C CA . ALA A 1 83 ? -14.793 9.413 3.562 1.00 44.47 83 ALA A CA 1
ATOM 655 C C . ALA A 1 83 ? -15.288 8.345 2.607 1.00 44.47 83 ALA A C 1
ATOM 657 O O . ALA A 1 83 ? -15.412 8.594 1.406 1.00 44.47 83 ALA A O 1
ATOM 658 N N . CYS A 1 84 ? -15.390 7.122 3.101 1.00 46.22 84 CYS A N 1
ATOM 659 C CA . CYS A 1 84 ? -16.045 6.073 2.364 1.00 46.22 84 CYS A CA 1
ATOM 660 C C . CYS A 1 84 ? -17.455 6.574 2.019 1.00 46.22 84 CYS A C 1
ATOM 662 O O . CYS A 1 84 ? -18.410 6.236 2.707 1.00 46.22 84 CYS A O 1
ATOM 664 N N . GLU A 1 85 ? -17.606 7.336 0.938 1.00 44.81 85 GLU A N 1
ATOM 665 C CA . GLU A 1 85 ? -18.817 7.456 0.156 1.00 44.81 85 GLU A CA 1
ATOM 666 C C . GLU A 1 85 ? -18.956 6.116 -0.559 1.00 44.81 85 GLU A C 1
ATOM 668 O O . GLU A 1 85 ? -18.987 5.995 -1.779 1.00 44.81 85 GLU A O 1
ATOM 673 N N . ARG A 1 86 ? -19.065 5.044 0.236 1.00 47.06 86 ARG A N 1
ATOM 674 C CA . ARG A 1 86 ? -19.990 4.008 -0.160 1.00 47.06 86 ARG A CA 1
ATOM 675 C C . ARG A 1 86 ? -21.288 4.773 -0.310 1.00 47.06 86 ARG A C 1
ATOM 677 O O . ARG A 1 86 ? -21.800 5.314 0.670 1.00 47.06 86 ARG A O 1
ATOM 684 N N . GLN A 1 87 ? -21.788 4.848 -1.537 1.00 47.44 87 GLN A N 1
ATOM 685 C CA . GLN A 1 87 ? -23.216 4.956 -1.734 1.00 47.44 87 GLN A CA 1
ATOM 686 C C . GLN A 1 87 ? -23.799 3.798 -0.929 1.00 47.44 87 GLN A C 1
ATOM 688 O O . GLN A 1 87 ? -23.817 2.654 -1.379 1.00 47.44 87 GLN A O 1
ATOM 693 N N . TYR A 1 88 ? -24.177 4.071 0.318 1.00 49.19 88 TYR A N 1
ATOM 694 C CA . TYR A 1 88 ? -25.107 3.227 1.023 1.00 49.19 88 TYR A CA 1
ATOM 695 C C . TYR A 1 88 ? -26.361 3.350 0.167 1.00 49.19 88 TYR A C 1
ATOM 697 O O . TYR A 1 88 ? -27.129 4.300 0.307 1.00 49.19 88 TYR A O 1
ATOM 705 N N . SER A 1 89 ? -26.524 2.423 -0.789 1.00 50.69 89 SER A N 1
ATOM 706 C CA . SER A 1 89 ? -27.837 2.024 -1.292 1.00 50.69 89 SER A CA 1
ATOM 707 C C . SER A 1 89 ? -28.776 2.120 -0.106 1.00 50.69 89 SER A C 1
ATOM 709 O O . SER A 1 89 ? -28.370 1.601 0.928 1.00 50.69 89 SER A O 1
ATOM 711 N N . ASN A 1 90 ? -29.912 2.814 -0.223 1.00 49.09 90 ASN A N 1
ATOM 712 C CA . ASN A 1 90 ? -30.911 3.036 0.829 1.00 49.09 90 ASN A CA 1
ATOM 713 C C . ASN A 1 90 ? -31.185 1.758 1.645 1.00 49.09 90 ASN A C 1
ATOM 715 O O . ASN A 1 90 ? -32.187 1.077 1.451 1.00 49.09 90 ASN A O 1
ATOM 719 N N . ILE A 1 91 ? -30.278 1.402 2.551 1.00 54.22 91 ILE A N 1
ATOM 720 C CA . ILE A 1 91 ? -30.447 0.337 3.506 1.00 54.22 91 ILE A CA 1
ATOM 721 C C . ILE A 1 91 ? -31.318 1.054 4.504 1.00 54.22 91 ILE A C 1
ATOM 723 O O . ILE A 1 91 ? -30.859 1.935 5.234 1.00 54.22 91 ILE A O 1
ATOM 727 N N . SER A 1 92 ? -32.605 0.730 4.474 1.00 57.66 92 SER A N 1
ATOM 728 C CA . SER A 1 92 ? -33.477 0.960 5.606 1.00 57.66 92 SER A CA 1
ATOM 729 C C . SER A 1 92 ? -32.842 0.210 6.773 1.00 57.66 92 SER A C 1
ATOM 731 O O . SER A 1 92 ? -33.075 -0.981 6.975 1.00 57.66 92 SER A O 1
ATOM 733 N N . LEU A 1 93 ? -31.924 0.872 7.470 1.00 59.94 93 LEU A N 1
ATOM 734 C CA . LEU A 1 93 ? -31.242 0.345 8.632 1.00 59.94 93 LEU A CA 1
ATOM 735 C C . LEU A 1 93 ? -32.271 0.375 9.760 1.00 59.94 93 LEU A C 1
ATOM 737 O O . LEU A 1 93 ? -32.311 1.313 10.555 1.00 59.94 93 LEU A O 1
ATOM 741 N N . ILE A 1 94 ? -33.137 -0.640 9.766 1.00 63.59 94 ILE A N 1
ATOM 742 C CA . ILE A 1 94 ? -34.319 -0.756 10.630 1.00 63.59 94 ILE A CA 1
ATOM 743 C C . ILE A 1 94 ? -33.942 -0.656 12.120 1.00 63.59 94 ILE A C 1
ATOM 745 O O . ILE A 1 94 ? -34.769 -0.245 12.921 1.00 63.59 94 ILE A O 1
ATOM 749 N N . ASN A 1 95 ? -32.672 -0.890 12.471 1.00 79.00 95 ASN A N 1
ATOM 750 C CA . ASN A 1 95 ? -32.127 -0.760 13.823 1.00 79.00 95 ASN A CA 1
ATOM 751 C C . ASN A 1 95 ? -30.804 0.032 13.852 1.00 79.00 95 ASN A C 1
ATOM 753 O O . ASN A 1 95 ? -29.817 -0.422 14.426 1.00 79.00 95 ASN A O 1
ATOM 757 N N . SER A 1 96 ? -30.752 1.201 13.205 1.00 83.31 96 SER A N 1
ATOM 758 C CA . SER A 1 96 ? -29.613 2.126 13.337 1.00 83.31 96 SER A CA 1
ATOM 759 C C . SER A 1 96 ? -29.982 3.416 14.052 1.00 83.31 96 SER A C 1
ATOM 761 O O . SER A 1 96 ? -31.120 3.883 14.022 1.00 83.31 96 SER A O 1
ATOM 763 N N . ILE A 1 97 ? -28.971 4.023 14.664 1.00 88.19 97 ILE A N 1
ATOM 764 C CA . ILE A 1 97 ? -29.047 5.346 15.265 1.00 88.19 97 ILE A CA 1
ATOM 765 C C . ILE A 1 97 ? -28.042 6.261 14.566 1.00 88.19 97 ILE A C 1
ATOM 767 O O . ILE A 1 97 ? -26.933 5.849 14.232 1.00 88.19 97 ILE A O 1
ATOM 771 N N . SER A 1 98 ? -28.425 7.515 14.326 1.00 88.75 98 SER A N 1
ATOM 772 C CA . SER A 1 98 ? -27.482 8.511 13.819 1.00 88.75 98 SER A CA 1
ATOM 773 C C . SER A 1 98 ? -26.534 8.969 14.926 1.00 88.75 98 SER A C 1
ATOM 775 O O . SER A 1 98 ? -26.906 9.002 16.099 1.00 88.75 98 SER A O 1
ATOM 777 N N . VAL A 1 99 ? -25.336 9.419 14.548 1.00 88.81 99 VAL A N 1
ATOM 778 C CA . VAL A 1 99 ? -24.333 9.943 15.496 1.00 88.81 99 VAL A CA 1
ATOM 779 C C . VAL A 1 99 ? -24.908 11.070 16.362 1.00 88.81 99 VAL A C 1
ATOM 781 O O . VAL A 1 99 ? -24.715 11.082 17.572 1.00 88.81 99 VAL A O 1
ATOM 784 N N . HIS A 1 100 ? -25.697 11.971 15.772 1.00 92.06 100 HIS A N 1
ATOM 785 C CA . HIS A 1 100 ? -26.345 13.072 16.491 1.00 92.06 100 HIS A CA 1
ATOM 786 C C . HIS A 1 100 ? -27.352 12.592 17.546 1.00 92.06 100 HIS A C 1
ATOM 788 O O . HIS A 1 100 ? -27.431 13.170 18.627 1.00 92.06 100 HIS A O 1
ATOM 794 N N . LYS A 1 101 ? -28.132 11.541 17.252 1.00 90.62 101 LYS A N 1
ATOM 795 C CA . LYS A 1 101 ? -29.054 10.950 18.234 1.00 90.62 101 LYS A CA 1
ATOM 796 C C . LYS A 1 101 ? -28.289 10.200 19.322 1.00 90.62 101 LYS A C 1
ATOM 798 O O . LYS A 1 101 ? -28.645 10.315 20.486 1.00 90.62 101 LYS A O 1
ATOM 803 N N . TYR A 1 102 ? -27.223 9.492 18.960 1.00 92.56 102 TYR A N 1
ATOM 804 C CA . TYR A 1 102 ? -26.379 8.803 19.931 1.00 92.56 102 TYR A CA 1
ATOM 805 C C . TYR A 1 102 ? -25.672 9.779 20.883 1.00 92.56 102 TYR A C 1
ATOM 807 O O . TYR A 1 102 ? -25.612 9.537 22.082 1.00 92.56 102 TYR A O 1
ATOM 815 N N . LEU A 1 103 ? -25.236 10.942 20.389 1.00 93.81 103 LEU A N 1
ATOM 816 C CA . LEU A 1 103 ? -24.687 11.996 21.242 1.00 93.81 103 LEU A CA 1
ATOM 817 C C . LEU A 1 103 ? -25.687 12.437 22.321 1.00 93.81 103 LEU A C 1
ATOM 819 O O . LEU A 1 103 ? -25.292 12.618 23.469 1.00 93.81 103 LEU A O 1
ATOM 823 N N . LYS A 1 104 ? -26.982 12.536 21.984 1.00 93.88 104 LYS A N 1
ATOM 824 C CA . LYS A 1 104 ? -28.029 12.831 22.974 1.00 93.88 104 LYS A CA 1
ATOM 825 C C . LYS A 1 104 ? -28.134 11.744 24.043 1.00 93.88 104 LYS A C 1
ATOM 827 O O . LYS A 1 104 ? -28.179 12.068 25.224 1.00 93.88 104 LYS A O 1
ATOM 832 N N . PHE A 1 105 ? -28.077 10.470 23.646 1.00 91.50 105 PHE A N 1
ATOM 833 C CA . PHE A 1 105 ? -28.070 9.331 24.576 1.00 91.50 105 PHE A CA 1
ATOM 834 C C . PHE A 1 105 ? -26.910 9.408 25.578 1.00 91.50 105 PHE A C 1
ATOM 836 O O . PHE A 1 105 ? -27.104 9.102 26.758 1.00 91.50 105 PHE A O 1
ATOM 843 N N . LEU A 1 106 ? -25.731 9.851 25.120 1.00 90.31 106 LEU A N 1
ATOM 844 C CA . LEU A 1 106 ? -24.562 10.082 25.971 1.00 90.31 106 LEU A CA 1
ATOM 845 C C . LEU A 1 106 ? -24.782 11.254 26.934 1.00 90.31 106 LEU A C 1
ATOM 847 O O . LEU A 1 106 ? -24.528 11.116 28.129 1.00 90.31 106 LEU A O 1
ATOM 851 N N . THR A 1 107 ? -25.284 12.392 26.442 1.00 93.00 107 THR A N 1
ATOM 852 C CA . THR A 1 107 ? -25.522 13.576 27.286 1.00 93.00 107 THR A CA 1
ATOM 853 C C . THR A 1 107 ? -26.622 13.350 28.320 1.00 93.00 107 THR A C 1
ATOM 855 O O . THR A 1 107 ? -26.507 13.810 29.451 1.00 93.00 107 THR A O 1
ATOM 858 N N . GLU A 1 108 ? -27.663 12.602 27.955 1.00 94.62 108 GLU A N 1
ATOM 859 C CA . GLU A 1 108 ? -28.798 12.258 28.820 1.00 94.62 108 GLU A CA 1
ATOM 860 C C . GLU A 1 108 ? -28.476 11.094 29.774 1.00 94.62 108 GLU A C 1
ATOM 862 O O . GLU A 1 108 ? -29.302 10.743 30.613 1.00 94.62 108 GLU A O 1
ATOM 867 N N . LYS A 1 109 ? -27.276 10.498 29.671 1.00 90.62 109 LYS A N 1
ATOM 868 C CA . LYS A 1 109 ? -26.826 9.344 30.471 1.00 90.62 109 LYS A CA 1
ATOM 869 C C . LYS A 1 109 ? -27.812 8.173 30.446 1.00 90.62 109 LYS A C 1
ATOM 871 O O . LYS A 1 109 ? -27.992 7.465 31.436 1.00 90.62 109 LYS A O 1
ATOM 876 N N . THR A 1 110 ? -28.448 7.966 29.298 1.00 90.88 110 THR A N 1
ATOM 877 C CA . THR A 1 110 ? -29.342 6.824 29.087 1.00 90.88 110 THR A CA 1
ATOM 878 C C . THR A 1 110 ? -28.554 5.516 29.245 1.00 90.88 110 THR A C 1
ATOM 880 O O . THR A 1 110 ? -27.489 5.383 28.639 1.00 90.88 110 THR A O 1
ATOM 883 N N . PRO A 1 111 ? -29.012 4.539 30.045 1.00 92.31 111 PRO A N 1
ATOM 884 C CA . PRO A 1 111 ? -28.296 3.276 30.209 1.00 92.31 111 PRO A CA 1
ATOM 885 C C . PRO A 1 111 ? -28.259 2.475 28.902 1.00 92.31 111 PRO A C 1
ATOM 887 O O . PRO A 1 111 ? -29.302 2.152 28.338 1.00 92.31 111 PRO A O 1
ATOM 890 N N . HIS A 1 112 ? -27.063 2.138 28.423 1.00 92.19 112 HIS A N 1
ATOM 891 C CA . HIS A 1 112 ? -26.855 1.289 27.249 1.00 92.19 112 HIS A CA 1
ATOM 892 C C . HIS A 1 112 ? -25.457 0.659 27.273 1.00 92.19 112 HIS A C 1
ATOM 894 O O . HIS A 1 112 ? -24.585 1.081 28.032 1.00 92.19 112 HIS A O 1
ATOM 900 N N . VAL A 1 113 ? -25.242 -0.343 26.417 1.00 93.56 113 VAL A N 1
ATOM 901 C CA . VAL A 1 113 ? -23.927 -0.953 26.178 1.00 93.56 113 VAL A CA 1
ATOM 902 C C . VAL A 1 113 ? -23.428 -0.507 24.808 1.00 93.56 113 VAL A C 1
ATOM 904 O O . VAL A 1 113 ? -24.150 -0.632 23.819 1.00 93.56 113 VAL A O 1
ATOM 907 N N . LEU A 1 114 ? -22.193 -0.004 24.746 1.00 93.62 114 LEU A N 1
ATOM 908 C CA . LEU A 1 114 ? -21.512 0.316 23.495 1.00 93.62 114 LEU A CA 1
ATOM 909 C C . LEU A 1 114 ? -20.463 -0.760 23.203 1.00 93.62 114 LEU A C 1
ATOM 911 O O . LEU A 1 114 ? -19.501 -0.904 23.953 1.00 93.62 114 LEU A O 1
ATOM 915 N N . ILE A 1 115 ? -20.639 -1.492 22.105 1.00 93.50 115 ILE A N 1
ATOM 916 C CA . ILE A 1 115 ? -19.685 -2.506 21.644 1.00 93.50 115 ILE A CA 1
ATOM 917 C C . ILE A 1 115 ? -18.923 -1.947 20.444 1.00 93.50 115 ILE A C 1
ATOM 919 O O . ILE A 1 115 ? -19.528 -1.599 19.430 1.00 93.50 115 ILE A O 1
ATOM 923 N N . ASP A 1 116 ? -17.601 -1.871 20.560 1.00 92.00 116 ASP A N 1
ATOM 924 C CA . ASP A 1 116 ? -16.713 -1.469 19.476 1.00 92.00 116 ASP A CA 1
ATOM 925 C C . ASP A 1 116 ? -16.105 -2.703 18.810 1.00 92.00 116 ASP A C 1
ATOM 927 O O . ASP A 1 116 ? -15.375 -3.476 19.433 1.00 92.00 116 ASP A O 1
ATOM 931 N N . VAL A 1 117 ? -16.427 -2.884 17.532 1.00 92.00 117 VAL A N 1
ATOM 932 C CA . VAL A 1 117 ? -16.071 -4.080 16.760 1.00 92.00 117 VAL A CA 1
ATOM 933 C C . VAL A 1 117 ? -14.828 -3.903 15.890 1.00 92.00 117 VAL A C 1
ATOM 935 O O . VAL A 1 117 ? -14.503 -4.775 15.081 1.00 92.00 117 VAL A O 1
ATOM 938 N N . ARG A 1 118 ? -14.135 -2.764 16.017 1.00 88.88 118 ARG A N 1
ATOM 939 C CA . ARG A 1 118 ? -12.904 -2.483 15.270 1.00 88.88 118 ARG A CA 1
ATOM 940 C C . ARG A 1 118 ? -11.757 -3.384 15.732 1.00 88.88 118 ARG A C 1
ATOM 942 O O . ARG A 1 118 ? -11.746 -3.918 16.838 1.00 88.88 118 ARG A O 1
ATOM 949 N N . VAL A 1 119 ? -10.738 -3.509 14.881 1.00 87.06 119 VAL A N 1
ATOM 950 C CA . VAL A 1 119 ? -9.486 -4.201 15.227 1.00 87.06 119 VAL A CA 1
ATOM 951 C C . VAL A 1 119 ? -8.711 -3.447 16.308 1.00 87.06 119 VAL A C 1
ATOM 953 O O . VAL A 1 119 ? -8.728 -2.216 16.342 1.00 87.06 119 VAL A O 1
ATOM 956 N N . HIS A 1 120 ? -7.967 -4.176 17.146 1.00 86.56 120 HIS A N 1
ATOM 957 C CA . HIS A 1 120 ? -7.219 -3.604 18.274 1.00 86.56 120 HIS A CA 1
ATOM 958 C C . HIS A 1 120 ? -6.380 -2.360 17.930 1.00 86.56 120 HIS A C 1
ATOM 960 O O . HIS A 1 120 ? -6.487 -1.376 18.659 1.00 86.56 120 HIS A O 1
ATOM 966 N N . PRO A 1 121 ? -5.609 -2.316 16.823 1.00 84.88 121 PRO A N 1
ATOM 967 C CA . PRO A 1 121 ? -4.858 -1.107 16.476 1.00 84.88 121 PRO A CA 1
ATOM 968 C C . PRO A 1 121 ? -5.741 0.137 16.270 1.00 84.88 121 PRO A C 1
ATOM 970 O O . PRO A 1 121 ? -5.367 1.239 16.662 1.00 84.88 121 PRO A O 1
ATOM 973 N N . GLN A 1 122 ? -6.932 -0.030 15.688 1.00 83.25 122 GLN A N 1
ATOM 974 C CA . GLN A 1 122 ? -7.875 1.068 15.446 1.00 83.25 122 GLN A CA 1
ATOM 975 C C . GLN A 1 122 ? -8.595 1.490 16.730 1.00 83.25 122 GLN A C 1
ATOM 977 O O . GLN A 1 122 ? -8.772 2.684 16.964 1.00 83.25 122 GLN A O 1
ATOM 982 N N . TYR A 1 123 ? -8.977 0.519 17.563 1.00 88.31 123 TYR A N 1
ATOM 983 C CA . TYR A 1 123 ? -9.588 0.766 18.868 1.00 88.31 123 TYR A CA 1
ATOM 984 C C . TYR A 1 123 ? -8.647 1.565 19.782 1.00 88.31 123 TYR A C 1
ATOM 986 O O . TYR A 1 123 ? -9.027 2.606 20.310 1.00 88.31 123 TYR A O 1
ATOM 994 N N . ASN A 1 124 ? -7.372 1.166 19.839 1.00 87.75 124 ASN A N 1
ATOM 995 C CA . ASN A 1 124 ? -6.352 1.809 20.671 1.00 87.75 124 ASN A CA 1
ATOM 996 C C . ASN A 1 124 ? -5.984 3.233 20.221 1.00 87.75 124 ASN A C 1
ATOM 998 O O . ASN A 1 124 ? -5.359 3.967 20.980 1.00 87.75 124 ASN A O 1
ATOM 1002 N N . THR A 1 125 ? -6.335 3.626 18.993 1.00 88.81 125 THR A N 1
ATOM 1003 C CA . THR A 1 125 ? -6.063 4.980 18.486 1.00 88.81 125 THR A CA 1
ATOM 1004 C C . THR A 1 125 ? -7.048 6.001 19.063 1.00 88.81 125 THR A C 1
ATOM 1006 O O . THR A 1 125 ? -6.661 7.120 19.387 1.00 88.81 125 THR A O 1
ATOM 1009 N N . ALA A 1 126 ? -8.325 5.628 19.174 1.00 87.50 126 ALA A N 1
ATOM 1010 C CA . ALA A 1 126 ? -9.382 6.469 19.729 1.00 87.50 126 ALA A CA 1
ATOM 1011 C C . ALA A 1 126 ? -10.597 5.602 20.065 1.00 87.50 126 ALA A C 1
ATOM 1013 O O . ALA A 1 126 ? -11.051 4.844 19.207 1.00 87.50 126 ALA A O 1
ATOM 1014 N N . GLN A 1 127 ? -11.156 5.758 21.264 1.00 90.75 127 GLN A N 1
ATOM 1015 C CA . GLN A 1 127 ? -12.297 4.985 21.766 1.00 90.75 127 GLN A CA 1
ATOM 1016 C C . GLN A 1 127 ? -13.186 5.847 22.669 1.00 90.75 127 GLN A C 1
ATOM 1018 O O . GLN A 1 127 ? -12.738 6.866 23.193 1.00 90.75 127 GLN A O 1
ATOM 1023 N N . PHE A 1 128 ? -14.428 5.414 22.890 1.00 89.56 128 PHE A N 1
ATOM 1024 C CA . PHE A 1 128 ? -15.238 5.946 23.987 1.00 89.56 128 PHE A CA 1
ATOM 1025 C C . PHE A 1 128 ? -14.847 5.243 25.289 1.00 89.56 128 PHE A C 1
ATOM 1027 O O . PHE A 1 128 ? -14.651 4.028 25.295 1.00 89.56 128 PHE A O 1
ATOM 1034 N N . GLU A 1 129 ? -14.766 5.979 26.397 1.00 87.12 129 GLU A N 1
ATOM 1035 C CA . GLU A 1 129 ? -14.345 5.421 27.693 1.00 87.12 129 GLU A CA 1
ATOM 1036 C C . GLU A 1 129 ? -15.233 4.260 28.167 1.00 87.12 129 GLU A C 1
ATOM 1038 O O . GLU A 1 129 ? -14.738 3.308 28.760 1.00 87.12 129 GLU A O 1
ATOM 1043 N N . HIS A 1 130 ? -16.534 4.302 27.861 1.00 90.38 130 HIS A N 1
ATOM 1044 C CA . HIS A 1 130 ? -17.510 3.270 28.229 1.00 90.38 130 HIS A CA 1
ATOM 1045 C C . HIS A 1 130 ? -17.711 2.186 27.160 1.00 90.38 130 HIS A C 1
ATOM 1047 O O . HIS A 1 130 ? -18.633 1.376 27.279 1.00 90.38 130 HIS A O 1
ATOM 1053 N N . SER A 1 131 ? -16.906 2.187 26.093 1.00 93.75 131 SER A N 1
ATOM 1054 C CA . SER A 1 131 ? -17.002 1.163 25.051 1.00 93.75 131 SER A CA 1
ATOM 1055 C C . SER A 1 131 ? -16.295 -0.132 25.448 1.00 93.75 131 SER A C 1
ATOM 1057 O O . SER A 1 131 ? -15.256 -0.125 26.103 1.00 93.75 131 SER A O 1
ATOM 1059 N N . ILE A 1 132 ? -16.879 -1.260 25.046 1.00 93.94 132 ILE A N 1
ATOM 1060 C CA . ILE A 1 132 ? -16.305 -2.597 25.200 1.00 93.94 132 ILE A CA 1
ATOM 1061 C C . ILE A 1 132 ? -15.758 -3.021 23.838 1.00 93.94 132 ILE A C 1
ATOM 1063 O O . ILE A 1 132 ? -16.519 -3.123 22.875 1.00 93.94 132 ILE A O 1
ATOM 1067 N N . SER A 1 133 ? -14.455 -3.293 23.753 1.00 92.31 133 SER A N 1
ATOM 1068 C CA . SER A 1 133 ? -13.851 -3.842 22.535 1.00 92.31 133 SER A CA 1
ATOM 1069 C C . SER A 1 133 ? -14.209 -5.315 22.383 1.00 92.31 133 SER A C 1
ATOM 1071 O O . SER A 1 133 ? -13.861 -6.135 23.235 1.00 92.31 133 SER A O 1
ATOM 1073 N N . LEU A 1 134 ? -14.888 -5.655 21.291 1.00 90.38 134 LEU A N 1
ATOM 1074 C CA . LEU A 1 134 ? -15.187 -7.032 20.923 1.00 90.38 134 LEU A CA 1
ATOM 1075 C C . LEU A 1 134 ? -14.946 -7.201 19.430 1.00 90.38 134 LEU A C 1
ATOM 1077 O O . LEU A 1 134 ? -15.781 -6.850 18.601 1.00 90.38 134 LEU A O 1
ATOM 1081 N N . LEU A 1 135 ? -13.784 -7.753 19.091 1.00 82.94 135 LEU A N 1
ATOM 1082 C CA . LEU A 1 135 ? -13.421 -8.016 17.709 1.00 82.94 135 LEU A CA 1
ATOM 1083 C C . LEU A 1 135 ? -14.409 -9.007 17.078 1.00 82.94 135 LEU A C 1
ATOM 1085 O O . LEU A 1 135 ? -14.483 -10.167 17.488 1.00 82.94 135 LEU A O 1
ATOM 1089 N N . LEU A 1 136 ? -15.132 -8.573 16.045 1.00 77.25 136 LEU A N 1
ATOM 1090 C CA . LEU A 1 136 ? -15.925 -9.483 15.222 1.00 77.25 136 LEU A CA 1
ATOM 1091 C C . LEU A 1 136 ? -14.984 -10.243 14.284 1.00 77.25 136 LEU A C 1
ATOM 1093 O O . LEU A 1 136 ? -14.569 -9.727 13.251 1.00 77.25 136 LEU A O 1
ATOM 1097 N N . ILE A 1 137 ? -14.630 -11.472 14.664 1.00 60.38 137 ILE A N 1
ATOM 1098 C CA . ILE A 1 137 ? -13.774 -12.350 13.848 1.00 60.38 137 ILE A CA 1
ATOM 1099 C C . ILE A 1 137 ? -14.582 -13.066 12.744 1.00 60.38 137 ILE A C 1
ATOM 1101 O O . ILE A 1 137 ? -13.993 -13.569 11.794 1.00 60.38 137 ILE A O 1
ATOM 1105 N N . PHE A 1 138 ? -15.920 -13.062 12.788 1.00 50.53 138 PHE A N 1
ATOM 1106 C CA . PHE A 1 138 ? -16.741 -13.789 11.814 1.00 50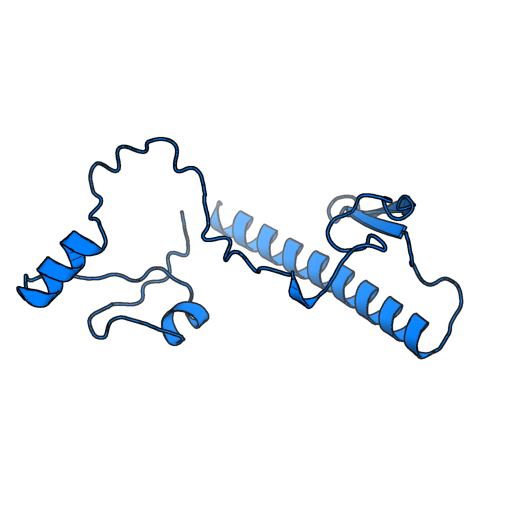.53 138 PHE A CA 1
ATOM 1107 C C . PHE A 1 138 ? -18.088 -13.108 11.543 1.00 50.53 138 PHE A C 1
ATOM 1109 O O . PHE A 1 138 ? -19.002 -13.231 12.356 1.00 50.53 138 PHE A O 1
ATOM 1116 N N . ILE A 1 139 ? -18.213 -12.447 10.386 1.00 41.19 139 ILE A N 1
ATOM 1117 C CA . ILE A 1 139 ? -19.426 -12.406 9.547 1.00 41.19 139 ILE A CA 1
ATOM 1118 C C . ILE A 1 139 ? -18.959 -12.447 8.091 1.00 41.19 139 ILE A C 1
ATOM 1120 O O . ILE A 1 139 ? -18.015 -11.688 7.772 1.00 41.19 139 ILE A O 1
#

Secondary structure (DSSP, 8-state):
-HHHHHHHHHHHHHHHHHHHHHHHHHHHHHHHTT-TT--TTEEEEEETTTTEEEEEEPPPPPTT-TTTSTT--GGG-----------------TT---HHHHHHHHHTT----EEE-S-HHHHTTS--TTEEE------